Protein AF-A0AAD8B6S2-F1 (afdb_monomer)

Foldseek 3Di:
DDDQPCDDDPDDLQPRDCDDPVDNCSNVDADLVRDDLVVPPPVPSDPVVSVVVSVVVVVDDDDDDRDDDPPDD

Sequence (73 aa):
EQEFMCGEAANDLHTVCTYCSKDPDHSKFIPIDNFTIEHIPEESRRPDIYKIVKAIADLTVKISVSKLSPNRP

Structure (mmCIF, N/CA/C/O backbone):
data_AF-A0AAD8B6S2-F1
#
_entry.id   AF-A0AAD8B6S2-F1
#
loop_
_atom_site.group_PDB
_atom_site.id
_atom_site.type_symbol
_atom_site.label_atom_id
_atom_site.label_alt_id
_atom_site.label_comp_id
_atom_site.label_asym_id
_atom_site.label_entity_id
_atom_site.label_seq_id
_atom_site.pdbx_PDB_ins_code
_atom_site.Cartn_x
_atom_site.Cartn_y
_atom_site.Cartn_z
_atom_site.occupancy
_atom_site.B_iso_or_equiv
_atom_site.auth_seq_id
_atom_site.auth_comp_id
_atom_site.auth_asym_id
_atom_site.auth_atom_id
_atom_site.pdbx_PDB_model_num
ATOM 1 N N . GLU A 1 1 ? 28.862 -4.383 -15.077 1.00 34.16 1 GLU A N 1
ATOM 2 C CA . GLU A 1 1 ? 27.654 -3.547 -14.961 1.00 34.16 1 GLU A CA 1
ATOM 3 C C . GLU A 1 1 ? 26.771 -4.117 -13.861 1.00 34.16 1 GLU A C 1
ATOM 5 O O . GLU A 1 1 ? 26.733 -5.333 -13.726 1.00 34.16 1 GLU A O 1
ATOM 10 N N . GLN A 1 2 ? 26.132 -3.292 -13.031 1.00 32.47 2 GLN A N 1
ATOM 11 C CA . GLN A 1 2 ? 25.192 -3.787 -12.022 1.00 32.47 2 GLN A CA 1
ATOM 12 C C . GLN A 1 2 ? 23.791 -3.449 -12.516 1.00 32.47 2 GLN A C 1
ATOM 14 O O . GLN A 1 2 ? 23.364 -2.297 -12.478 1.00 32.47 2 GLN A O 1
ATOM 19 N N . GLU A 1 3 ? 23.139 -4.438 -13.114 1.00 34.03 3 GLU A N 1
ATOM 20 C CA . GLU A 1 3 ? 21.811 -4.271 -13.683 1.00 34.03 3 GLU A CA 1
ATOM 21 C C . GLU A 1 3 ? 20.813 -3.969 -12.561 1.00 34.03 3 GLU A C 1
ATOM 23 O O . GLU A 1 3 ? 20.643 -4.747 -11.621 1.00 34.03 3 GLU A O 1
ATOM 28 N N . PHE A 1 4 ? 20.150 -2.815 -12.657 1.00 46.28 4 PHE A N 1
ATOM 29 C CA . PHE A 1 4 ? 18.958 -2.500 -11.878 1.00 46.28 4 PHE A CA 1
ATOM 30 C C . PHE A 1 4 ? 17.835 -3.429 -12.348 1.00 46.28 4 PHE A C 1
ATOM 32 O O . PHE A 1 4 ? 17.049 -3.095 -13.233 1.00 46.28 4 PHE A O 1
ATOM 39 N N . MET A 1 5 ? 17.797 -4.634 -11.787 1.00 42.16 5 MET A N 1
ATOM 40 C CA . MET A 1 5 ? 16.743 -5.606 -12.041 1.00 42.16 5 MET A CA 1
ATOM 41 C C . MET A 1 5 ? 15.557 -5.304 -11.133 1.00 42.16 5 MET A C 1
ATOM 43 O O . MET A 1 5 ? 15.347 -5.941 -10.105 1.00 42.16 5 MET A O 1
ATOM 47 N N . CYS A 1 6 ? 14.743 -4.338 -11.555 1.00 46.34 6 CYS A N 1
ATOM 48 C CA . CYS A 1 6 ? 13.325 -4.346 -11.213 1.00 46.34 6 CYS A CA 1
ATOM 49 C C . CYS A 1 6 ? 12.623 -5.276 -12.223 1.00 46.34 6 CYS A C 1
ATOM 51 O O . CYS A 1 6 ? 11.926 -4.824 -13.129 1.00 46.34 6 CYS A O 1
ATOM 53 N N . GLY A 1 7 ? 12.983 -6.563 -12.169 1.00 43.09 7 GLY A N 1
ATOM 54 C CA . GLY A 1 7 ? 12.634 -7.585 -13.155 1.00 43.09 7 GLY A CA 1
ATOM 55 C C . GLY A 1 7 ? 11.352 -8.337 -12.809 1.00 43.09 7 GLY A C 1
ATOM 56 O O . GLY A 1 7 ? 11.053 -8.585 -11.646 1.00 43.09 7 GLY A O 1
ATOM 57 N N . GLU A 1 8 ? 10.605 -8.680 -13.852 1.00 51.91 8 GLU A N 1
ATOM 58 C CA . GLU A 1 8 ? 9.268 -9.266 -13.845 1.00 51.91 8 GLU A CA 1
ATOM 59 C C . GLU A 1 8 ? 9.198 -10.616 -13.115 1.00 51.91 8 GLU A C 1
ATOM 61 O O . GLU A 1 8 ? 9.707 -11.634 -13.580 1.00 51.91 8 GLU A O 1
ATOM 66 N N . ALA A 1 9 ? 8.440 -10.650 -12.025 1.00 38.47 9 ALA A N 1
ATOM 67 C CA . ALA A 1 9 ? 7.600 -11.794 -11.722 1.00 38.47 9 ALA A CA 1
ATOM 68 C C . ALA A 1 9 ? 6.160 -11.281 -11.708 1.00 38.47 9 ALA A C 1
ATOM 70 O O . ALA A 1 9 ? 5.891 -10.195 -11.199 1.00 38.47 9 ALA A O 1
ATOM 71 N N . ALA A 1 10 ? 5.233 -12.048 -12.272 1.00 41.06 10 ALA A N 1
ATOM 72 C CA . ALA A 1 10 ? 3.815 -11.713 -12.406 1.00 41.06 10 ALA A CA 1
ATOM 73 C C . ALA A 1 10 ? 3.061 -11.481 -11.075 1.00 41.06 10 ALA A C 1
ATOM 75 O O . ALA A 1 10 ? 1.843 -11.346 -11.085 1.00 41.06 10 ALA A O 1
ATOM 76 N N . ASN A 1 11 ? 3.757 -11.400 -9.942 1.00 41.81 11 ASN A N 1
ATOM 77 C CA . ASN A 1 11 ? 3.175 -11.267 -8.623 1.00 41.81 11 ASN A CA 1
ATOM 78 C C . ASN A 1 11 ? 3.804 -10.086 -7.886 1.00 41.81 11 ASN A C 1
ATOM 80 O O . ASN A 1 11 ? 4.941 -10.165 -7.431 1.00 41.81 11 ASN A O 1
ATOM 84 N N . ASP A 1 12 ? 2.973 -9.063 -7.697 1.00 49.84 12 ASP A N 1
ATOM 85 C CA . ASP A 1 12 ? 3.006 -8.167 -6.548 1.00 49.84 12 ASP A CA 1
ATOM 86 C C . ASP A 1 12 ? 4.192 -7.180 -6.445 1.00 49.84 12 ASP A C 1
ATOM 88 O O . ASP A 1 12 ? 5.310 -7.409 -6.895 1.00 49.84 12 ASP A O 1
ATOM 92 N N . LEU A 1 13 ? 3.973 -6.020 -5.824 1.00 50.25 13 LEU A N 1
ATOM 93 C CA . LEU A 1 13 ? 5.054 -5.085 -5.461 1.00 50.25 13 LEU A CA 1
ATOM 94 C C . L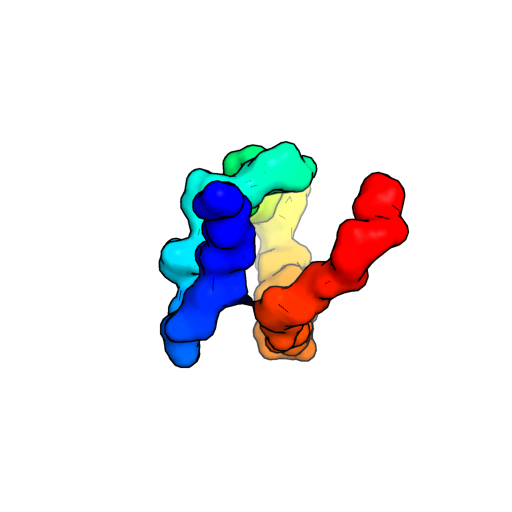EU A 1 13 ? 6.030 -5.695 -4.427 1.00 50.25 13 LEU A C 1
ATOM 96 O O . LEU A 1 13 ? 7.079 -5.121 -4.151 1.00 50.25 13 LEU A O 1
ATOM 100 N N . HIS A 1 14 ? 5.699 -6.874 -3.895 1.00 50.09 14 HIS A N 1
ATOM 101 C CA . HIS A 1 14 ? 6.297 -7.485 -2.711 1.00 50.09 14 HIS A CA 1
ATOM 102 C C . HIS A 1 14 ? 7.664 -8.126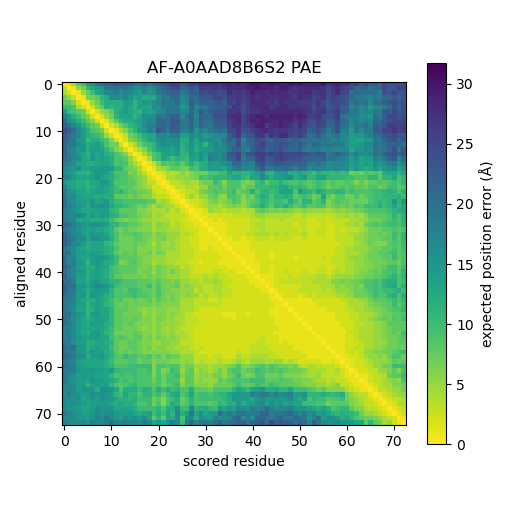 -2.926 1.00 50.09 14 HIS A C 1
ATOM 104 O O . HIS A 1 14 ? 8.390 -8.336 -1.960 1.00 50.09 14 HIS A O 1
ATOM 110 N N . THR A 1 15 ? 8.019 -8.485 -4.154 1.00 48.81 15 THR A N 1
ATOM 111 C CA . THR A 1 15 ? 9.219 -9.296 -4.419 1.00 48.81 15 THR A CA 1
ATOM 112 C C . THR A 1 15 ? 10.365 -8.506 -5.035 1.00 48.81 15 THR A C 1
ATOM 114 O O . THR A 1 15 ? 11.499 -8.978 -5.030 1.00 48.81 15 THR A O 1
ATOM 117 N N . VAL A 1 16 ? 10.113 -7.289 -5.530 1.00 51.38 16 VAL A N 1
ATOM 118 C CA . VAL A 1 16 ? 11.046 -6.598 -6.431 1.00 51.38 16 VAL A CA 1
ATOM 119 C C . VAL A 1 16 ? 11.226 -5.126 -6.049 1.00 51.38 16 VAL A C 1
ATOM 121 O O . VAL A 1 16 ? 10.868 -4.221 -6.796 1.00 51.38 16 VAL A O 1
ATOM 124 N N . CYS A 1 17 ? 11.770 -4.856 -4.860 1.00 54.62 17 CYS A N 1
ATOM 125 C CA . CYS A 1 17 ? 12.428 -3.569 -4.583 1.00 54.62 17 CYS A CA 1
ATOM 126 C C . CYS A 1 17 ? 13.341 -3.601 -3.347 1.00 54.62 17 CYS A C 1
ATOM 128 O O . CYS A 1 17 ? 13.428 -2.640 -2.591 1.00 54.62 17 CYS A O 1
ATOM 130 N N . THR A 1 18 ? 14.046 -4.708 -3.121 1.00 54.31 18 THR A N 1
ATOM 131 C CA . THR A 1 18 ? 14.983 -4.835 -1.989 1.00 54.31 18 THR A CA 1
ATOM 132 C C . THR A 1 18 ? 16.214 -3.930 -2.111 1.00 54.31 18 THR A C 1
ATOM 134 O O . THR A 1 18 ? 16.886 -3.684 -1.115 1.00 54.31 18 THR A O 1
ATOM 137 N N . TYR A 1 19 ? 16.494 -3.397 -3.306 1.00 55.53 19 TYR A N 1
ATOM 138 C CA . TYR A 1 19 ? 17.680 -2.584 -3.595 1.00 55.53 19 TYR A CA 1
ATOM 139 C C . TYR A 1 19 ? 17.343 -1.326 -4.413 1.00 55.53 19 TYR A C 1
ATOM 141 O O . TYR A 1 19 ? 17.944 -1.065 -5.456 1.00 55.53 19 TYR A O 1
ATOM 149 N N . CYS A 1 20 ? 16.363 -0.535 -3.967 1.00 66.19 20 CYS A N 1
ATOM 150 C CA . CYS A 1 20 ? 16.147 0.799 -4.528 1.00 66.19 20 CYS A CA 1
ATOM 151 C C . CYS A 1 20 ? 17.032 1.831 -3.818 1.00 66.19 20 CYS A C 1
ATOM 153 O O . CYS A 1 20 ? 16.904 2.058 -2.620 1.00 66.19 20 CYS A O 1
ATOM 155 N N . SER A 1 21 ? 17.910 2.495 -4.568 1.00 67.12 21 SER A N 1
ATOM 156 C CA . SER A 1 21 ? 18.767 3.574 -4.058 1.00 67.12 21 SER A CA 1
ATOM 157 C C . SER A 1 21 ? 18.081 4.945 -4.015 1.00 67.12 21 SER A C 1
ATOM 159 O O . SER A 1 21 ? 18.607 5.864 -3.397 1.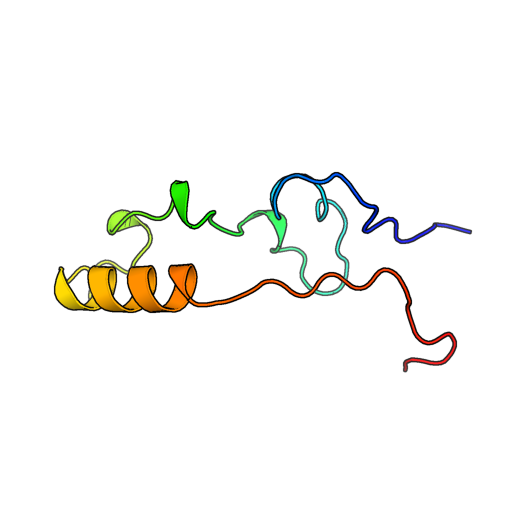00 67.12 21 SER A O 1
ATOM 161 N N . LYS A 1 22 ? 16.922 5.100 -4.672 1.00 72.06 22 LYS A N 1
ATOM 162 C CA . LYS A 1 22 ? 16.159 6.363 -4.706 1.00 72.06 22 LYS A CA 1
ATOM 163 C C . LYS A 1 22 ? 15.270 6.538 -3.485 1.00 72.06 22 LYS A C 1
ATOM 165 O O . LYS A 1 22 ? 15.147 7.646 -2.979 1.00 72.06 22 LYS A O 1
ATOM 170 N N . ASP A 1 23 ? 14.654 5.445 -3.056 1.00 65.81 23 ASP A N 1
ATOM 171 C CA . ASP A 1 23 ? 13.839 5.387 -1.856 1.00 65.81 23 ASP A CA 1
ATOM 172 C C . ASP A 1 23 ? 14.181 4.085 -1.114 1.00 65.81 23 ASP A C 1
ATOM 174 O O . ASP A 1 23 ? 13.708 3.007 -1.492 1.00 65.81 23 ASP A O 1
ATOM 178 N N . PRO A 1 24 ? 15.057 4.163 -0.099 1.00 70.25 24 PRO A N 1
ATOM 179 C CA . PRO A 1 24 ? 15.464 2.995 0.671 1.00 70.25 24 PRO A CA 1
ATOM 180 C C . PRO A 1 24 ? 14.309 2.407 1.495 1.00 70.25 24 PRO A C 1
ATOM 182 O O . PRO A 1 24 ? 14.401 1.260 1.927 1.00 70.25 24 PRO A O 1
ATOM 185 N N . ASP A 1 25 ? 13.216 3.152 1.686 1.00 70.56 25 ASP A N 1
ATOM 186 C CA . ASP A 1 25 ? 12.057 2.726 2.463 1.00 70.56 25 ASP A CA 1
ATOM 187 C C . ASP A 1 25 ? 10.996 2.001 1.619 1.00 70.56 25 ASP A C 1
ATOM 189 O O . ASP A 1 25 ? 9.967 1.590 2.159 1.00 70.56 25 ASP A O 1
AT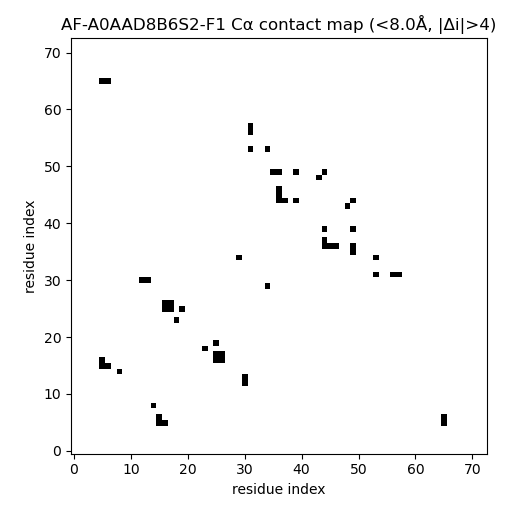OM 193 N N . HIS A 1 26 ? 11.256 1.717 0.334 1.00 70.44 26 HIS A N 1
ATOM 194 C CA . HIS A 1 26 ? 10.385 0.855 -0.480 1.00 70.44 26 HIS A CA 1
ATOM 195 C C . HIS A 1 26 ? 10.100 -0.505 0.170 1.00 70.44 26 HIS A C 1
ATOM 197 O O . HIS A 1 26 ? 9.024 -1.069 -0.030 1.00 70.44 26 HIS A O 1
ATOM 203 N N . SER A 1 27 ? 11.028 -1.026 0.976 1.00 69.94 27 SER A N 1
ATOM 204 C CA . SER A 1 27 ? 10.833 -2.276 1.715 1.00 69.94 27 SER A CA 1
ATOM 205 C C . SER A 1 27 ? 9.739 -2.193 2.785 1.00 69.94 27 SER A C 1
ATOM 207 O O . SER A 1 27 ? 9.258 -3.226 3.238 1.00 69.94 27 SER A O 1
ATOM 209 N N . LYS A 1 28 ? 9.359 -0.984 3.216 1.00 76.25 28 LYS A N 1
ATOM 210 C CA . LYS A 1 28 ? 8.289 -0.737 4.196 1.00 76.25 28 LYS A CA 1
ATOM 211 C C . LYS A 1 28 ? 6.926 -0.537 3.535 1.00 76.25 28 LYS A C 1
ATOM 213 O O . LYS A 1 28 ? 5.963 -0.220 4.231 1.00 76.25 28 LYS A O 1
ATOM 218 N N . PHE A 1 29 ? 6.832 -0.677 2.211 1.00 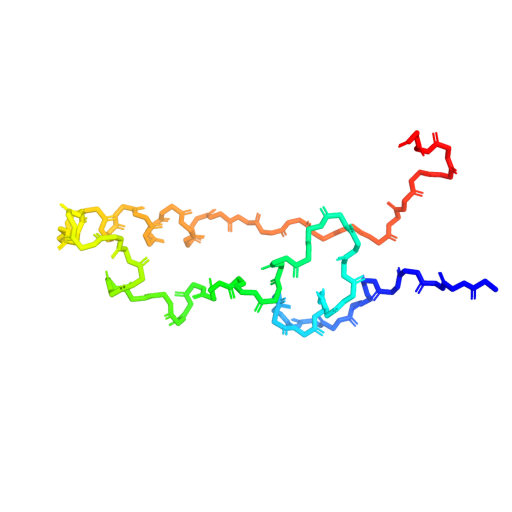81.25 29 PHE A N 1
ATOM 219 C CA . PHE A 1 29 ? 5.560 -0.569 1.512 1.00 81.25 29 PHE A CA 1
ATOM 220 C C . PHE A 1 29 ? 4.555 -1.586 2.070 1.00 81.25 29 PHE A C 1
ATOM 222 O O . PHE A 1 29 ? 4.854 -2.777 2.156 1.00 81.25 29 PHE A O 1
ATOM 229 N N . ILE A 1 30 ? 3.363 -1.106 2.438 1.00 85.31 30 ILE A N 1
ATOM 230 C CA . ILE A 1 30 ? 2.303 -1.946 2.994 1.00 85.31 30 ILE A CA 1
ATOM 231 C C . ILE A 1 30 ? 1.378 -2.388 1.856 1.00 85.31 30 ILE A C 1
ATOM 233 O O . ILE A 1 30 ? 0.744 -1.543 1.218 1.00 85.31 30 ILE A O 1
ATOM 237 N N . PRO A 1 31 ? 1.262 -3.700 1.622 1.00 82.81 31 PRO A N 1
ATOM 238 C CA . PRO A 1 31 ? 0.350 -4.269 0.638 1.00 82.81 31 PRO A CA 1
ATOM 239 C C . PRO A 1 31 ? -1.090 -3.866 0.889 1.00 82.81 31 PRO A C 1
ATOM 241 O O . PRO A 1 31 ? -1.514 -3.858 2.044 1.00 82.81 31 PRO A O 1
ATOM 244 N N . ILE A 1 32 ? -1.879 -3.638 -0.164 1.00 87.00 32 ILE A N 1
ATOM 245 C CA . ILE A 1 32 ? -3.290 -3.298 0.033 1.00 87.00 32 ILE A CA 1
ATOM 246 C C . ILE A 1 32 ? -4.049 -4.416 0.758 1.00 87.00 32 ILE A C 1
ATOM 248 O O . ILE A 1 32 ? -4.870 -4.131 1.628 1.00 87.00 32 ILE A O 1
ATOM 252 N N . ASP A 1 33 ? -3.717 -5.678 0.488 1.00 86.44 33 ASP A N 1
ATOM 253 C CA . ASP A 1 33 ? -4.308 -6.843 1.158 1.00 86.44 33 ASP A CA 1
ATOM 254 C C . ASP A 1 33 ? -3.931 -6.935 2.642 1.00 86.44 33 ASP A C 1
ATOM 256 O O . ASP A 1 33 ? -4.735 -7.384 3.456 1.00 86.44 33 ASP A O 1
ATOM 260 N N . ASN A 1 34 ? -2.754 -6.422 3.015 1.00 88.81 34 ASN A N 1
ATOM 261 C CA . ASN A 1 34 ? -2.284 -6.370 4.402 1.00 88.81 34 ASN A CA 1
ATOM 262 C C . ASN A 1 34 ? -2.576 -5.015 5.075 1.00 88.81 34 ASN A C 1
ATOM 264 O O . ASN A 1 34 ? -2.281 -4.837 6.257 1.00 88.81 34 ASN A O 1
ATOM 268 N N . PHE A 1 35 ? -3.144 -4.048 4.348 1.00 91.06 35 PHE A N 1
ATOM 269 C CA . PHE A 1 35 ? -3.438 -2.718 4.864 1.00 91.06 35 PHE A CA 1
ATOM 270 C C . PHE A 1 35 ? -4.661 -2.746 5.788 1.00 91.06 35 PHE A C 1
ATOM 272 O O . PHE A 1 35 ? -5.810 -2.956 5.381 1.00 91.06 35 PHE A O 1
ATOM 279 N N . THR A 1 36 ? -4.400 -2.476 7.061 1.00 94.44 36 THR A N 1
ATOM 280 C CA . THR A 1 36 ? -5.393 -2.378 8.140 1.00 94.44 36 THR A CA 1
ATOM 281 C C . THR A 1 36 ? -5.473 -0.957 8.698 1.00 94.44 36 THR A C 1
ATOM 283 O O . THR A 1 36 ? -4.568 -0.147 8.507 1.00 94.44 36 THR A O 1
ATOM 286 N N . ILE A 1 37 ? -6.537 -0.663 9.451 1.00 95.94 37 ILE A N 1
ATOM 287 C CA . ILE A 1 37 ? -6.722 0.633 10.122 1.00 95.94 37 ILE A CA 1
ATOM 288 C C . ILE A 1 37 ? -5.583 0.978 11.097 1.00 95.94 37 ILE A C 1
ATOM 290 O O . ILE A 1 37 ? -5.339 2.149 11.359 1.00 95.94 37 ILE A O 1
ATOM 294 N N . GLU A 1 38 ? -4.847 -0.010 11.606 1.00 95.94 38 GLU A N 1
ATOM 295 C CA . GLU A 1 38 ? -3.728 0.203 12.533 1.00 95.94 38 GLU A CA 1
ATOM 296 C C . GLU A 1 38 ? -2.526 0.882 11.868 1.00 95.94 38 GLU A C 1
ATOM 298 O O . GLU A 1 38 ? -1.765 1.579 12.541 1.00 95.94 38 GLU A O 1
ATOM 303 N N . HIS A 1 39 ? -2.398 0.742 10.547 1.00 93.31 39 HIS A N 1
ATOM 304 C CA . HIS A 1 39 ? -1.373 1.415 9.750 1.00 93.31 39 HIS A CA 1
ATOM 305 C C . HIS A 1 39 ? -1.669 2.907 9.534 1.00 93.31 39 HIS A C 1
ATOM 307 O O . HIS A 1 39 ? -0.816 3.643 9.041 1.00 93.31 39 HIS A O 1
ATOM 313 N N . ILE A 1 40 ? -2.870 3.365 9.897 1.00 93.44 40 ILE A N 1
ATOM 314 C CA . ILE A 1 40 ? -3.229 4.781 9.903 1.00 93.44 40 ILE A CA 1
ATOM 315 C C . ILE A 1 40 ? -2.751 5.390 11.233 1.00 93.44 40 ILE A C 1
ATOM 317 O O . ILE A 1 40 ? -2.896 4.737 12.277 1.00 93.44 40 ILE A O 1
ATOM 321 N N . PRO A 1 41 ? -2.190 6.618 11.228 1.00 93.88 41 PRO A N 1
ATOM 322 C CA . PRO A 1 41 ? -1.819 7.321 12.453 1.00 93.88 41 PRO A CA 1
ATOM 323 C C . PRO A 1 41 ? -2.972 7.343 13.455 1.00 93.88 41 PRO A C 1
ATOM 325 O O . PRO A 1 41 ? -4.121 7.535 13.070 1.00 93.88 41 PRO A O 1
ATOM 328 N N . GLU A 1 42 ? -2.668 7.150 14.737 1.00 94.75 42 GLU A N 1
ATOM 329 C CA . GLU A 1 42 ? -3.672 6.950 15.792 1.00 94.75 42 GLU A CA 1
ATOM 330 C C . GLU A 1 42 ? -4.751 8.044 15.815 1.00 94.75 42 GLU A C 1
ATOM 332 O O . GLU A 1 42 ? -5.943 7.740 15.827 1.00 94.75 42 GLU A O 1
ATOM 337 N N . GLU A 1 43 ? -4.320 9.298 15.678 1.00 94.19 43 GLU A N 1
ATOM 338 C CA . GLU A 1 43 ? -5.139 10.516 15.577 1.00 94.19 43 GLU A CA 1
ATOM 339 C C . GLU A 1 43 ? -6.219 10.446 14.474 1.00 94.19 43 GLU A C 1
ATOM 341 O O . GLU A 1 43 ? -7.251 11.114 14.544 1.00 94.19 43 GLU A O 1
ATOM 346 N N . SER A 1 44 ? -5.986 9.651 13.424 1.00 92.44 44 SER A N 1
ATOM 347 C CA . SER A 1 44 ? -6.810 9.582 12.215 1.00 92.44 44 SER A CA 1
ATOM 348 C C . SER A 1 44 ? -7.368 8.188 11.913 1.00 92.44 44 SER A C 1
ATOM 350 O O . SER A 1 44 ? -7.923 7.988 10.829 1.00 92.44 44 SER A O 1
ATOM 352 N N . ARG A 1 45 ? -7.325 7.246 12.873 1.00 94.25 45 ARG A N 1
ATOM 353 C CA . ARG A 1 45 ? -7.919 5.888 12.788 1.00 94.25 45 ARG A CA 1
ATOM 354 C C . ARG A 1 45 ? -9.447 5.892 12.820 1.00 94.25 45 ARG A C 1
ATOM 356 O O . ARG A 1 45 ? -10.096 5.208 13.612 1.00 94.25 45 ARG A O 1
ATOM 363 N N . ARG A 1 46 ? -10.052 6.671 11.935 1.00 94.69 46 ARG A N 1
ATOM 364 C CA . ARG A 1 46 ? -11.494 6.722 11.763 1.00 94.69 46 ARG A CA 1
ATOM 365 C C . ARG A 1 46 ? -11.926 5.723 10.686 1.00 94.69 46 ARG A C 1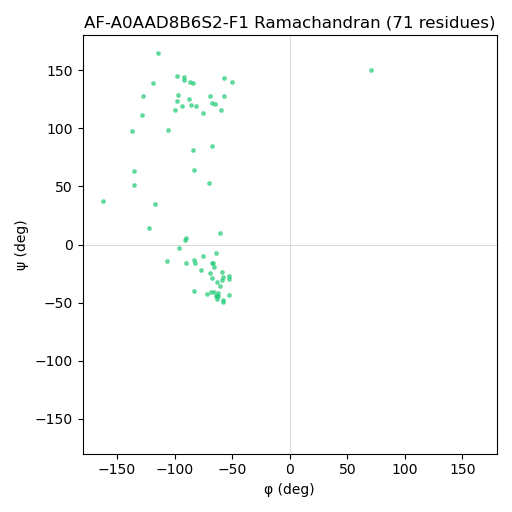
ATOM 367 O O . ARG A 1 46 ? -11.255 5.606 9.655 1.00 94.69 46 ARG A O 1
ATOM 374 N N . PRO A 1 47 ? -13.065 5.033 10.863 1.00 95.75 47 PRO A N 1
ATOM 375 C CA . PRO A 1 47 ? -13.547 4.059 9.885 1.00 95.75 47 PRO A CA 1
ATOM 376 C C . PRO A 1 47 ? -13.791 4.635 8.484 1.00 95.75 47 PRO A C 1
ATOM 378 O O . PRO A 1 47 ? -13.666 3.915 7.499 1.00 95.75 47 PRO A O 1
ATOM 381 N N . ASP A 1 48 ? -14.155 5.912 8.376 1.00 96.12 48 ASP A N 1
ATOM 382 C CA . ASP A 1 48 ? -14.376 6.595 7.099 1.00 96.12 48 ASP A CA 1
ATOM 383 C C . ASP A 1 48 ? -13.062 6.856 6.349 1.00 96.12 48 ASP A C 1
ATOM 385 O O . ASP A 1 48 ? -12.985 6.585 5.151 1.00 96.12 48 ASP A O 1
ATOM 389 N N . ILE A 1 49 ? -12.013 7.284 7.064 1.00 95.81 49 ILE A N 1
ATOM 390 C CA . ILE A 1 49 ? -10.663 7.465 6.512 1.00 95.81 49 ILE A CA 1
ATOM 391 C C . ILE A 1 49 ? -10.093 6.128 6.036 1.00 95.81 49 ILE A C 1
ATOM 393 O O . ILE A 1 49 ? -9.578 6.032 4.925 1.00 95.81 49 ILE A O 1
ATOM 397 N N . TYR A 1 50 ? -10.243 5.068 6.830 1.00 95.69 50 TYR A N 1
ATOM 398 C CA . TYR A 1 50 ? -9.827 3.734 6.403 1.00 95.69 50 TYR A CA 1
ATOM 399 C C . TYR A 1 50 ? -10.527 3.300 5.108 1.00 95.69 50 TYR A C 1
ATOM 401 O O . TYR A 1 50 ? -9.867 2.870 4.163 1.00 95.69 50 TYR A O 1
ATOM 409 N N . LYS A 1 51 ? -11.854 3.467 5.034 1.00 95.88 51 LYS A N 1
ATOM 410 C CA . LYS A 1 51 ? -12.645 3.086 3.855 1.00 95.88 51 LYS A CA 1
ATOM 411 C C . LYS A 1 51 ? -12.244 3.861 2.604 1.00 95.88 51 LYS A C 1
ATOM 413 O O . LYS A 1 51 ? -12.118 3.247 1.550 1.00 95.88 51 LYS A O 1
ATOM 418 N N . ILE 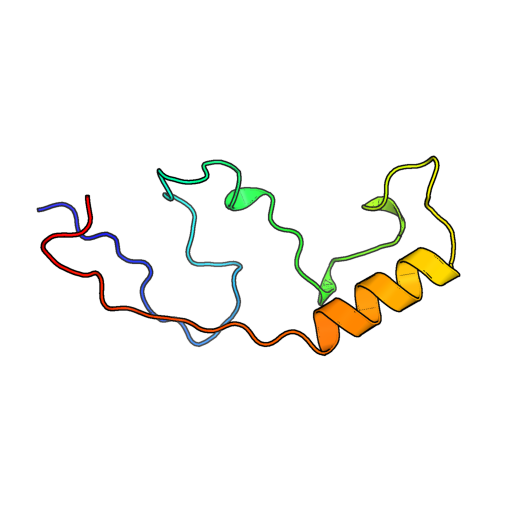A 1 52 ? -12.047 5.178 2.704 1.00 95.81 52 ILE A N 1
ATOM 419 C CA . ILE A 1 52 ? -11.673 5.983 1.534 1.00 95.81 52 ILE A CA 1
ATOM 420 C C . ILE A 1 52 ? -10.255 5.653 1.062 1.00 95.81 52 ILE A C 1
ATOM 422 O O . ILE A 1 52 ? -10.049 5.496 -0.136 1.00 95.81 52 ILE A O 1
ATOM 426 N N . VAL A 1 53 ? -9.300 5.467 1.981 1.00 94.38 53 VAL A N 1
ATOM 427 C CA . VAL A 1 53 ? -7.926 5.079 1.626 1.00 94.38 53 VAL A CA 1
ATOM 428 C C . VAL A 1 53 ? -7.914 3.706 0.958 1.00 94.38 53 VAL A C 1
ATOM 430 O O . VAL A 1 53 ? -7.321 3.563 -0.109 1.00 94.38 53 VAL A O 1
ATOM 433 N N . LYS A 1 54 ? -8.618 2.723 1.536 1.00 93.75 54 LYS A N 1
ATOM 434 C CA . LYS A 1 54 ? -8.754 1.381 0.956 1.00 93.75 54 LYS A CA 1
ATOM 435 C C . LYS A 1 54 ? -9.359 1.446 -0.450 1.00 93.75 54 LYS A C 1
ATOM 437 O O . LYS A 1 54 ? -8.768 0.919 -1.381 1.00 93.75 54 LYS A O 1
ATOM 442 N N . ALA A 1 55 ? -10.473 2.160 -0.621 1.00 94.62 55 ALA A N 1
ATOM 443 C CA . ALA A 1 55 ? -11.144 2.281 -1.914 1.00 94.62 55 ALA A CA 1
ATOM 444 C C . ALA A 1 55 ? -10.270 2.965 -2.978 1.00 94.62 55 ALA A C 1
ATOM 446 O O . ALA A 1 55 ? -10.234 2.521 -4.121 1.00 94.62 55 ALA A O 1
ATOM 447 N N . ILE A 1 56 ? -9.549 4.032 -2.618 1.00 95.19 56 ILE A N 1
ATOM 448 C CA . ILE A 1 56 ? -8.627 4.707 -3.543 1.00 95.19 56 ILE A CA 1
ATOM 449 C C . ILE A 1 56 ? -7.494 3.764 -3.949 1.00 95.19 56 ILE A C 1
ATOM 451 O O . ILE A 1 56 ? -7.153 3.694 -5.129 1.00 95.19 56 ILE A O 1
ATOM 455 N N . ALA A 1 57 ? -6.915 3.039 -2.994 1.00 90.62 57 ALA A N 1
ATOM 456 C CA . ALA A 1 57 ? -5.835 2.105 -3.270 1.00 90.62 57 ALA A CA 1
ATOM 457 C C . ALA A 1 57 ? -6.297 0.930 -4.148 1.00 90.62 57 ALA A C 1
ATOM 459 O O . ALA A 1 57 ? -5.601 0.605 -5.104 1.00 90.62 57 ALA A O 1
ATOM 460 N N . ASP A 1 58 ? -7.490 0.375 -3.907 1.00 88.69 58 ASP A N 1
ATOM 461 C CA . ASP A 1 58 ? -8.077 -0.690 -4.738 1.00 88.69 58 ASP A CA 1
ATOM 462 C C . ASP A 1 58 ? -8.339 -0.224 -6.186 1.00 88.69 58 ASP A C 1
ATOM 464 O O . ASP A 1 58 ? -8.239 -1.007 -7.130 1.00 88.69 58 ASP A O 1
ATOM 468 N N . LEU A 1 59 ? -8.654 1.062 -6.381 1.00 91.62 59 LEU A N 1
ATOM 469 C CA . LEU A 1 59 ? -8.839 1.666 -7.707 1.00 91.62 59 LEU A CA 1
ATOM 470 C C . LEU A 1 59 ? -7.519 2.075 -8.379 1.00 91.62 59 LEU A C 1
ATOM 472 O O . LEU A 1 59 ? -7.498 2.353 -9.581 1.00 91.62 59 LEU A O 1
ATOM 476 N N . THR A 1 60 ? -6.426 2.159 -7.624 1.00 87.94 60 THR A N 1
ATOM 477 C CA . THR A 1 60 ? -5.138 2.628 -8.134 1.00 87.94 60 THR A CA 1
ATOM 478 C C . THR A 1 60 ? -4.418 1.494 -8.849 1.00 87.94 60 THR A C 1
ATOM 480 O O . THR A 1 60 ? -4.052 0.485 -8.253 1.00 87.94 60 THR A O 1
ATOM 483 N N . VAL A 1 61 ? -4.154 1.679 -10.142 1.00 79.06 61 VAL A N 1
ATOM 484 C CA . VAL A 1 61 ? -3.390 0.711 -10.937 1.00 79.06 61 VAL A CA 1
ATOM 485 C C . VAL A 1 61 ? -1.887 0.969 -10.836 1.00 79.06 61 VAL A C 1
ATOM 487 O O . VAL A 1 61 ? -1.423 2.109 -10.886 1.00 79.06 61 VAL A O 1
ATOM 490 N N . LYS A 1 62 ? -1.104 -0.109 -10.744 1.00 74.88 62 LYS A N 1
ATOM 491 C CA . LYS A 1 62 ? 0.361 -0.058 -10.798 1.00 74.88 62 LYS A CA 1
ATOM 492 C C . LYS A 1 62 ? 0.832 -0.137 -12.248 1.00 74.88 62 LYS A C 1
ATOM 494 O O . LYS A 1 62 ? 0.527 -1.096 -12.951 1.00 74.88 62 LYS A O 1
ATOM 499 N N . ILE A 1 63 ? 1.639 0.834 -12.670 1.00 74.12 63 ILE A N 1
ATOM 500 C CA . ILE A 1 63 ? 2.322 0.802 -13.966 1.00 74.12 63 ILE A CA 1
ATOM 501 C C . ILE A 1 63 ? 3.764 0.347 -13.739 1.00 74.12 63 ILE A C 1
ATOM 503 O O . ILE A 1 63 ? 4.545 1.041 -13.089 1.00 74.12 63 ILE A O 1
ATOM 507 N N . SER A 1 64 ? 4.117 -0.814 -14.286 1.00 69.94 64 SER A N 1
ATOM 508 C CA . SER A 1 64 ? 5.483 -1.342 -14.259 1.00 69.94 64 SER A CA 1
ATOM 509 C C . SER A 1 64 ? 6.195 -1.012 -15.569 1.00 69.94 64 SER A C 1
ATOM 511 O O . SER A 1 64 ? 5.678 -1.302 -16.645 1.00 69.94 64 SER A O 1
ATOM 513 N N . VAL A 1 65 ? 7.389 -0.418 -15.485 1.00 70.06 65 VAL A N 1
ATOM 514 C CA . VAL A 1 65 ? 8.241 -0.131 -16.648 1.00 70.06 65 VAL A CA 1
ATOM 515 C C . VAL A 1 65 ? 9.637 -0.702 -16.425 1.00 70.06 65 VAL A C 1
ATOM 517 O O . VAL A 1 65 ? 10.270 -0.425 -15.411 1.00 70.06 65 VAL A O 1
ATOM 520 N N . SER A 1 66 ? 10.126 -1.484 -17.385 1.00 67.06 66 SER A N 1
ATOM 521 C CA . SER A 1 66 ? 11.463 -2.095 -17.344 1.00 67.06 66 SER A CA 1
ATOM 522 C C . SER A 1 66 ? 12.547 -1.213 -17.969 1.00 67.06 66 SER A C 1
ATOM 524 O O . SER A 1 66 ? 13.738 -1.421 -17.749 1.00 67.06 66 SER A O 1
ATOM 526 N N . LYS A 1 67 ? 12.158 -0.200 -18.753 1.00 76.44 67 LYS A N 1
ATOM 527 C CA . LYS A 1 67 ? 13.090 0.629 -19.520 1.00 76.44 67 LYS A CA 1
ATOM 528 C C . LYS A 1 67 ? 13.415 1.934 -18.798 1.00 76.44 67 LYS A C 1
ATOM 530 O O . LYS A 1 67 ? 12.532 2.743 -18.516 1.00 76.44 67 LYS A O 1
ATOM 535 N N . LEU A 1 68 ? 14.703 2.173 -18.571 1.00 71.75 68 LEU A N 1
ATOM 536 C CA . LEU A 1 68 ? 15.233 3.452 -18.103 1.00 71.75 68 LEU A CA 1
ATOM 537 C C . LEU A 1 68 ? 15.770 4.261 -19.292 1.00 71.75 68 LEU A C 1
ATOM 539 O O . LEU A 1 68 ? 16.299 3.700 -20.250 1.00 71.75 68 LEU A O 1
ATOM 543 N N . SER A 1 69 ? 15.623 5.588 -19.245 1.00 81.31 69 SER A N 1
ATOM 544 C CA . SER A 1 69 ? 16.282 6.464 -20.221 1.00 81.31 69 SER A CA 1
ATOM 545 C C . SER A 1 69 ? 17.795 6.435 -19.971 1.00 81.31 69 SER A C 1
ATOM 547 O O . SER A 1 69 ? 18.187 6.703 -18.832 1.00 81.31 69 SER A O 1
ATOM 549 N N . PRO A 1 70 ? 18.636 6.162 -20.988 1.00 75.06 70 PRO A N 1
ATOM 550 C CA . PRO A 1 70 ? 20.090 6.083 -20.822 1.00 75.06 70 PRO A CA 1
ATOM 551 C C . PRO A 1 70 ? 20.723 7.365 -20.263 1.00 75.06 70 PRO A C 1
ATOM 553 O O . PRO A 1 70 ? 21.734 7.296 -19.581 1.00 75.06 70 PRO A O 1
ATOM 556 N N . ASN A 1 71 ? 20.103 8.523 -20.520 1.00 81.19 71 ASN A N 1
ATOM 557 C CA . ASN A 1 71 ? 20.606 9.849 -20.147 1.00 81.19 71 ASN A CA 1
ATOM 558 C C . ASN A 1 71 ? 19.668 10.569 -19.160 1.00 81.19 71 ASN A C 1
ATOM 560 O O . ASN A 1 71 ? 19.461 11.777 -19.269 1.00 81.19 71 ASN A O 1
ATOM 564 N N . ARG A 1 72 ? 19.022 9.835 -18.245 1.00 67.44 72 ARG A N 1
ATOM 565 C CA . ARG A 1 72 ? 18.278 10.459 -17.138 1.00 67.44 72 ARG A CA 1
ATOM 566 C C . ARG A 1 72 ? 19.300 11.135 -16.193 1.00 67.44 72 ARG A C 1
ATOM 568 O O . ARG A 1 72 ? 20.167 10.402 -15.722 1.00 67.44 72 ARG A O 1
ATOM 575 N N . PRO A 1 73 ? 19.222 12.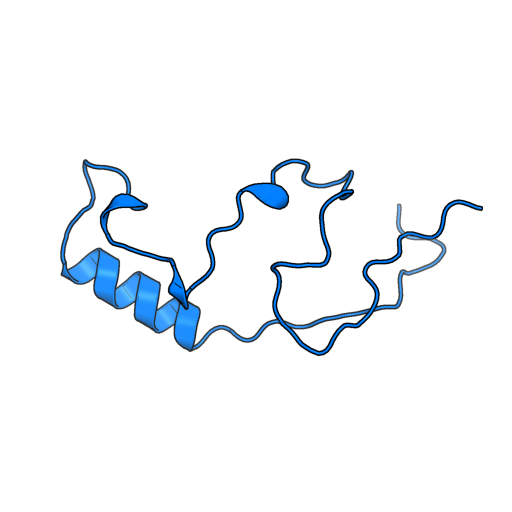461 -15.939 1.00 63.53 73 PRO A N 1
ATOM 576 C CA . PRO A 1 73 ? 20.057 13.131 -14.937 1.00 63.53 73 PRO A CA 1
ATOM 577 C C . PRO A 1 73 ? 19.896 12.532 -13.539 1.00 63.53 73 PRO A C 1
ATOM 579 O O . PRO A 1 73 ? 18.783 12.026 -13.242 1.00 63.53 73 PRO A O 1
#

Radius of gyration: 15.75 Å; Cα contacts (8 Å, |Δi|>4): 29; chains: 1; bounding box: 42×25×37 Å

Organism: Biomphalaria pfeiffe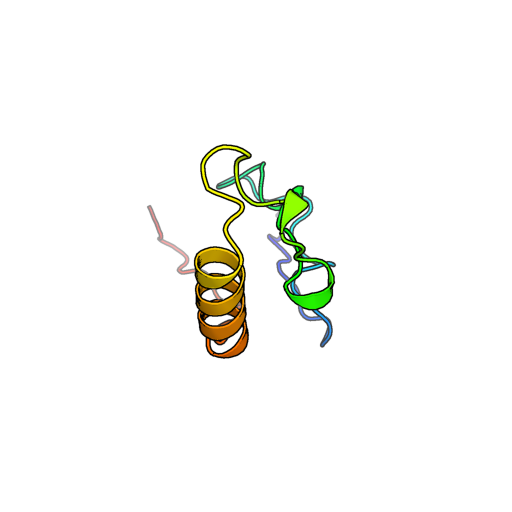ri (NCBI:txid112525)

pLDDT: mean 73.96, std 19.6, range [32.47, 96.12]

Secondary structure (DSSP, 8-state):
---------SS-TTSS-TT-SS-GGGGGPPPTTT--GGGS-GGG--HHHHHHHHHHHHHPPP----PPPTT--

Mean predicted aligned error: 10.28 Å

Solvent-accessible surface area (backbone atoms only — not comparable to full-atom values): 5189 Å² total; per-residue (Å²): 134,85,80,87,72,65,61,92,63,103,59,71,84,84,78,56,47,92,80,40,88,89,51,76,62,57,71,70,64,74,50,76,92,73,61,52,58,83,81,39,60,78,96,59,58,41,74,67,55,43,50,52,52,49,53,54,53,75,69,54,82,87,86,87,76,83,80,76,69,94,80,67,130